Protein AF-A0A8W8N4L7-F1 (afdb_monomer)

Organism: Magallana gigas (NCBI:txid29159)

Radius of gyration: 21.5 Å; Cα contacts (8 Å, |Δi|>4): 108; chains: 1; bounding box: 52×36×48 Å

Structure (mmCIF, N/CA/C/O backbone):
data_AF-A0A8W8N4L7-F1
#
_entry.id   AF-A0A8W8N4L7-F1
#
loop_
_atom_site.group_PDB
_atom_site.id
_atom_site.type_symbol
_atom_site.label_atom_id
_atom_site.label_alt_id
_atom_site.label_comp_id
_atom_site.label_asym_id
_atom_site.label_entity_id
_atom_site.label_seq_id
_atom_site.pdbx_PDB_ins_code
_atom_site.Cartn_x
_atom_site.Cartn_y
_atom_site.Cartn_z
_atom_site.occupancy
_atom_site.B_iso_or_equiv
_atom_site.auth_seq_id
_atom_site.auth_comp_id
_atom_site.auth_asym_id
_atom_site.auth_atom_id
_atom_site.pdbx_PDB_model_num
ATOM 1 N N . LEU A 1 1 ? 26.136 14.076 -8.501 1.00 78.50 1 LEU A N 1
ATOM 2 C 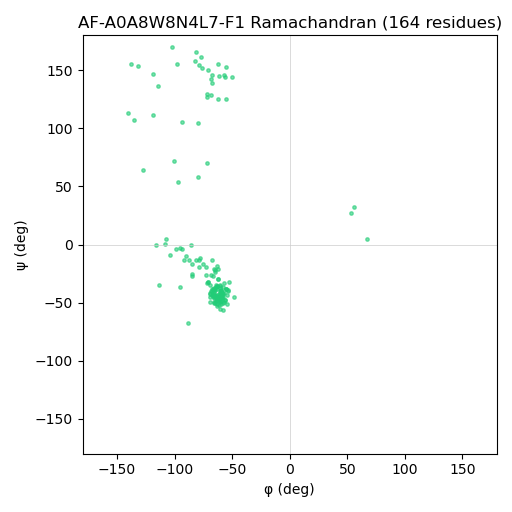CA . LEU A 1 1 ? 25.318 13.410 -9.548 1.00 78.50 1 LEU A CA 1
ATOM 3 C C . LEU A 1 1 ? 25.897 13.565 -10.959 1.00 78.50 1 LEU A C 1
ATOM 5 O O . LEU A 1 1 ? 26.073 12.543 -11.602 1.00 78.50 1 LEU A O 1
ATOM 9 N N . ALA A 1 2 ? 26.267 14.767 -11.424 1.00 90.06 2 ALA A N 1
ATOM 10 C CA . ALA A 1 2 ? 26.824 14.959 -12.778 1.00 90.06 2 ALA A CA 1
ATOM 11 C C . ALA A 1 2 ? 28.063 14.085 -13.095 1.00 90.06 2 ALA A C 1
ATOM 13 O O . ALA A 1 2 ? 28.182 13.541 -14.190 1.00 90.06 2 ALA A O 1
ATOM 14 N N . ASP A 1 3 ? 28.964 13.885 -12.127 1.00 91.44 3 ASP A N 1
ATOM 15 C CA . ASP A 1 3 ? 30.145 13.027 -12.320 1.00 91.44 3 ASP A CA 1
ATOM 16 C C . ASP A 1 3 ? 29.808 11.530 -12.400 1.00 91.44 3 ASP A C 1
ATOM 18 O O . ASP A 1 3 ? 30.482 10.787 -13.116 1.00 91.44 3 ASP A O 1
ATOM 22 N N . LEU A 1 4 ? 28.765 11.088 -11.686 1.00 93.31 4 LEU A N 1
ATOM 23 C CA . LEU A 1 4 ? 28.255 9.717 -11.768 1.00 93.31 4 LEU A CA 1
ATOM 24 C C . LEU A 1 4 ? 27.683 9.459 -13.163 1.00 93.31 4 LEU A C 1
ATOM 26 O O . LEU A 1 4 ? 28.062 8.487 -13.807 1.00 93.31 4 LEU A O 1
ATOM 30 N N . GLU A 1 5 ? 26.829 10.363 -13.646 1.00 94.44 5 GLU A N 1
ATOM 31 C CA . GLU A 1 5 ? 26.256 10.293 -14.993 1.00 94.44 5 GLU A CA 1
ATOM 32 C C . GLU A 1 5 ? 27.355 10.231 -16.060 1.00 94.44 5 GLU A C 1
ATOM 34 O O . GLU A 1 5 ? 27.352 9.338 -16.906 1.00 94.44 5 GLU A O 1
ATOM 39 N N . LYS A 1 6 ? 28.361 11.111 -15.968 1.00 95.12 6 LYS A N 1
ATOM 40 C CA . LYS A 1 6 ? 29.514 11.099 -16.875 1.00 95.12 6 LYS A CA 1
ATOM 41 C C . LYS A 1 6 ? 30.276 9.771 -16.834 1.00 95.12 6 LYS A C 1
ATOM 43 O O . LYS A 1 6 ? 30.703 9.293 -17.881 1.00 95.12 6 LYS A O 1
ATOM 48 N N . SER A 1 7 ? 30.453 9.186 -15.649 1.00 93.00 7 SER A N 1
ATOM 49 C CA . SER A 1 7 ? 31.150 7.904 -15.496 1.00 93.00 7 SER A CA 1
ATOM 50 C C . SER A 1 7 ? 30.365 6.741 -16.087 1.00 93.00 7 SER A C 1
ATOM 52 O O . SER A 1 7 ? 30.972 5.899 -16.736 1.00 93.00 7 SER A O 1
ATOM 54 N N . LEU A 1 8 ? 29.039 6.721 -15.920 1.00 94.69 8 LEU A N 1
ATOM 55 C CA . LEU A 1 8 ? 28.165 5.709 -16.517 1.00 94.69 8 LEU A CA 1
ATOM 56 C C . LEU A 1 8 ? 28.133 5.818 -18.050 1.00 94.69 8 LEU A C 1
ATOM 58 O O . LEU A 1 8 ? 28.247 4.812 -18.742 1.00 94.69 8 LEU A O 1
ATOM 62 N N . LEU A 1 9 ? 28.039 7.037 -18.594 1.00 94.38 9 LEU A N 1
ATOM 63 C CA . LEU A 1 9 ? 28.032 7.273 -20.045 1.00 94.38 9 LEU A CA 1
ATOM 64 C C . LEU A 1 9 ? 29.374 6.960 -20.721 1.00 94.38 9 LEU A C 1
ATOM 66 O O . LEU A 1 9 ? 29.406 6.665 -21.913 1.00 94.38 9 LEU A O 1
ATOM 70 N N . ALA A 1 10 ? 30.480 7.040 -19.979 1.00 94.31 10 ALA A N 1
ATOM 71 C CA . ALA A 1 10 ? 31.818 6.743 -20.481 1.00 94.31 10 ALA A CA 1
ATOM 72 C C . ALA A 1 10 ? 32.186 5.247 -20.412 1.00 94.31 10 ALA A C 1
ATOM 74 O O . ALA A 1 10 ? 33.301 4.887 -20.787 1.00 94.31 10 ALA A O 1
ATOM 75 N N . MET A 1 11 ? 31.296 4.379 -19.918 1.00 93.12 11 MET A N 1
ATOM 76 C CA . MET A 1 11 ? 31.571 2.947 -19.802 1.00 93.12 11 MET A CA 1
ATOM 77 C C . MET A 1 11 ? 31.663 2.285 -21.179 1.00 93.12 11 MET A C 1
ATOM 79 O O . MET A 1 11 ? 30.740 2.364 -21.984 1.00 93.12 11 MET A O 1
ATOM 83 N N . GLU A 1 12 ? 32.748 1.549 -21.421 1.00 88.38 12 GLU A N 1
ATOM 84 C CA . GLU A 1 12 ? 32.897 0.746 -22.644 1.00 88.38 12 GLU A CA 1
ATOM 85 C C . GLU A 1 12 ? 32.001 -0.507 -22.634 1.00 88.38 12 GLU A C 1
ATOM 87 O O . GLU A 1 12 ? 31.615 -1.007 -23.689 1.00 88.38 12 GLU A O 1
ATOM 92 N N . ASN A 1 13 ? 31.653 -1.015 -21.445 1.00 82.75 13 ASN A N 1
ATOM 93 C CA . ASN A 1 13 ? 30.837 -2.212 -21.262 1.00 82.75 13 ASN A CA 1
ATOM 94 C C . ASN A 1 13 ? 29.858 -2.026 -20.095 1.00 82.75 13 ASN A C 1
ATOM 96 O O . ASN A 1 13 ? 30.263 -1.929 -18.942 1.00 82.75 13 ASN A O 1
ATOM 100 N N . ALA A 1 14 ? 28.562 -1.989 -20.397 1.00 87.12 14 ALA A N 1
ATOM 101 C CA . ALA A 1 14 ? 27.500 -1.724 -19.429 1.00 87.12 14 ALA A CA 1
ATOM 102 C C . ALA A 1 14 ? 26.866 -3.025 -18.902 1.00 87.12 14 ALA A C 1
ATOM 104 O O . ALA A 1 14 ? 25.653 -3.221 -18.992 1.00 87.12 14 ALA A O 1
ATOM 105 N N . ARG A 1 15 ? 27.678 -3.957 -18.382 1.00 92.56 15 ARG A N 1
ATOM 106 C CA . ARG A 1 15 ? 27.134 -5.132 -17.673 1.00 92.56 15 ARG A CA 1
ATOM 107 C C . ARG A 1 15 ? 26.732 -4.736 -16.259 1.00 92.56 15 ARG A C 1
ATOM 109 O O . ARG A 1 15 ? 27.306 -3.824 -15.677 1.00 92.56 15 ARG A O 1
ATOM 116 N N . ALA A 1 16 ? 25.786 -5.475 -15.680 1.00 91.81 16 ALA A N 1
ATOM 117 C CA . ALA A 1 16 ? 25.270 -5.196 -14.340 1.00 91.81 16 ALA A CA 1
ATOM 118 C C . ALA A 1 16 ? 26.375 -5.098 -13.272 1.00 91.81 16 ALA A C 1
ATOM 120 O O . ALA A 1 16 ? 26.328 -4.204 -12.434 1.00 91.81 16 ALA A O 1
ATOM 121 N N . HIS A 1 17 ? 27.387 -5.972 -13.332 1.00 92.31 17 HIS A N 1
ATOM 122 C CA . HIS A 1 17 ? 28.529 -5.914 -12.415 1.00 92.31 17 HIS A CA 1
ATOM 123 C C . HIS A 1 17 ? 29.328 -4.615 -12.580 1.00 92.31 17 HIS A C 1
ATOM 125 O O . HIS A 1 17 ? 29.505 -3.894 -11.604 1.00 92.31 17 HIS A O 1
ATOM 131 N N . ASP A 1 18 ? 29.723 -4.272 -13.808 1.00 93.31 18 ASP A N 1
ATOM 132 C CA . ASP A 1 18 ? 30.500 -3.060 -14.102 1.00 93.31 18 ASP A CA 1
ATOM 133 C C . ASP A 1 18 ? 29.744 -1.785 -13.677 1.00 93.31 18 ASP A C 1
ATOM 135 O O . ASP A 1 18 ? 30.328 -0.855 -13.121 1.00 93.31 18 ASP A O 1
ATOM 139 N N . ILE A 1 19 ? 28.423 -1.754 -13.894 1.00 94.62 19 ILE A N 1
ATOM 140 C CA . ILE A 1 19 ? 27.553 -0.656 -13.447 1.00 94.62 19 ILE A CA 1
ATOM 141 C C . ILE A 1 19 ? 27.542 -0.592 -11.916 1.00 94.62 19 ILE A C 1
ATOM 143 O O . ILE A 1 19 ? 27.666 0.490 -11.344 1.00 94.62 19 ILE A O 1
ATOM 147 N N . GLY A 1 20 ? 27.429 -1.745 -11.252 1.00 94.44 20 GLY A N 1
ATOM 148 C CA . GLY A 1 20 ? 27.451 -1.856 -9.795 1.00 94.44 20 GLY A CA 1
ATOM 149 C C . GLY A 1 20 ? 28.726 -1.287 -9.172 1.00 94.44 20 GLY A C 1
ATOM 150 O O . GLY A 1 20 ? 28.638 -0.532 -8.208 1.00 94.44 20 GLY A O 1
ATOM 151 N N . GLU A 1 21 ? 29.894 -1.559 -9.758 1.00 93.50 21 GLU A N 1
ATOM 152 C CA . GLU A 1 21 ? 31.179 -1.004 -9.300 1.00 93.50 21 GLU A CA 1
ATOM 153 C C . GLU A 1 21 ? 31.203 0.530 -9.379 1.00 93.50 21 GLU A C 1
ATOM 155 O O . GLU A 1 21 ? 31.640 1.213 -8.447 1.00 93.50 21 GLU A O 1
ATOM 160 N N . VAL A 1 22 ? 30.686 1.097 -10.477 1.00 94.00 22 VAL A N 1
ATOM 161 C CA . VAL A 1 22 ? 30.574 2.554 -10.628 1.00 94.00 22 VAL A CA 1
ATOM 162 C C . VAL A 1 22 ? 29.636 3.124 -9.565 1.00 94.00 22 VAL A C 1
ATOM 164 O O . VAL A 1 22 ? 30.004 4.081 -8.885 1.00 94.00 22 VAL A O 1
ATOM 167 N N . LEU A 1 23 ? 28.456 2.532 -9.369 1.00 94.19 23 LEU A N 1
ATOM 168 C CA . LEU A 1 23 ? 27.502 2.987 -8.354 1.00 94.19 23 LEU A CA 1
ATOM 169 C C . LEU A 1 23 ? 28.098 2.922 -6.941 1.00 94.19 23 LEU A C 1
ATOM 171 O O . LEU A 1 23 ? 28.016 3.907 -6.206 1.00 94.19 23 LEU A O 1
ATOM 175 N N . TYR A 1 24 ? 28.766 1.820 -6.590 1.00 92.12 24 TYR A N 1
ATOM 176 C CA . TYR A 1 24 ? 29.394 1.631 -5.282 1.00 92.12 24 TYR A CA 1
ATOM 177 C C . TYR A 1 24 ? 30.473 2.681 -5.002 1.00 92.12 24 TYR A C 1
ATOM 179 O O . TYR A 1 24 ? 30.516 3.260 -3.913 1.00 92.12 24 TYR A O 1
ATOM 187 N N . LYS A 1 25 ? 31.303 3.004 -6.004 1.00 92.69 25 LYS A N 1
ATOM 188 C CA . LYS A 1 25 ? 32.293 4.083 -5.893 1.00 92.69 25 LYS A CA 1
ATOM 189 C C . LYS A 1 25 ? 31.625 5.394 -5.476 1.00 92.69 25 LYS A C 1
ATOM 191 O O . LYS A 1 25 ? 32.062 6.015 -4.510 1.00 92.69 25 LYS A O 1
ATOM 196 N N . TYR A 1 26 ? 30.565 5.808 -6.168 1.00 92.06 26 TYR A N 1
ATOM 197 C CA . TYR A 1 26 ? 29.889 7.074 -5.865 1.00 92.06 26 TYR A CA 1
ATOM 198 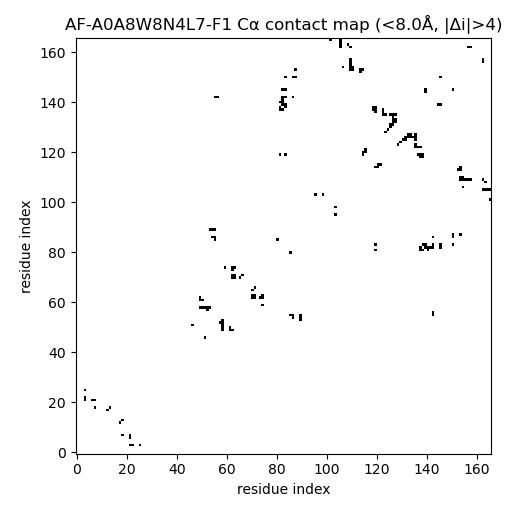C C . TYR A 1 26 ? 29.101 7.033 -4.552 1.00 92.06 26 TYR A C 1
ATOM 200 O O . TYR A 1 26 ? 29.066 8.043 -3.853 1.00 92.06 26 TYR A O 1
ATOM 208 N N . GLN A 1 27 ? 28.539 5.882 -4.176 1.00 89.88 27 GLN A N 1
ATOM 209 C CA . GLN A 1 27 ? 27.923 5.689 -2.864 1.00 89.88 27 GLN A CA 1
ATOM 210 C C . GLN A 1 27 ? 28.943 5.876 -1.734 1.00 89.88 27 GLN A C 1
ATOM 212 O O . GLN A 1 27 ? 28.661 6.609 -0.793 1.00 89.88 27 GLN A O 1
ATOM 217 N N . SER A 1 28 ? 30.141 5.289 -1.844 1.00 88.00 28 SER A N 1
ATOM 218 C CA . SER A 1 28 ? 31.186 5.406 -0.810 1.00 88.00 28 SER A CA 1
ATOM 219 C C . SER A 1 28 ? 31.730 6.829 -0.631 1.00 88.00 28 SER A C 1
ATOM 221 O O . SER A 1 28 ? 32.294 7.158 0.408 1.00 88.00 28 SER A O 1
ATOM 223 N N . MET A 1 29 ? 31.560 7.680 -1.646 1.00 89.38 29 MET A N 1
ATOM 224 C CA . MET A 1 29 ? 31.931 9.095 -1.611 1.00 89.38 29 MET A CA 1
ATOM 225 C C . MET A 1 29 ? 30.795 9.998 -1.111 1.00 89.38 29 MET A C 1
ATOM 227 O O . MET A 1 29 ? 31.018 11.193 -0.917 1.00 89.38 29 MET A O 1
ATOM 231 N N . SER A 1 30 ? 29.579 9.464 -0.957 1.00 86.12 30 SER A N 1
ATOM 232 C CA . SER A 1 30 ? 28.421 10.235 -0.518 1.00 86.12 30 SER A CA 1
ATOM 233 C C . SER A 1 30 ? 28.539 10.585 0.962 1.00 86.12 30 SER A C 1
ATOM 235 O O . SER A 1 30 ? 28.711 9.709 1.804 1.00 86.12 30 SER A O 1
ATOM 237 N N . THR A 1 31 ? 28.405 11.870 1.280 1.00 83.31 31 THR A N 1
ATOM 238 C CA . THR A 1 31 ? 28.328 12.387 2.658 1.00 83.31 31 THR A CA 1
ATOM 239 C C . THR A 1 31 ? 26.924 12.871 3.021 1.00 83.31 31 THR A C 1
ATOM 241 O O . THR A 1 31 ? 26.713 13.372 4.121 1.00 83.31 31 THR A O 1
ATOM 244 N N . ASP A 1 32 ? 25.978 12.768 2.082 1.00 79.38 32 ASP A N 1
ATOM 245 C CA . ASP A 1 32 ? 24.614 13.297 2.219 1.00 79.38 32 ASP A CA 1
ATOM 246 C C . ASP A 1 32 ? 23.717 12.390 3.067 1.00 79.38 32 ASP A C 1
ATOM 248 O O . ASP A 1 32 ? 22.681 12.828 3.564 1.00 79.38 32 ASP A O 1
ATOM 252 N N . ILE A 1 33 ? 24.111 11.126 3.229 1.00 75.81 33 ILE A N 1
ATOM 253 C CA . ILE A 1 33 ? 23.435 10.180 4.108 1.00 75.81 33 ILE A CA 1
ATOM 254 C C . ILE A 1 33 ? 24.163 10.255 5.450 1.00 75.81 33 ILE A C 1
ATOM 256 O O . ILE A 1 33 ? 25.303 9.791 5.534 1.00 75.81 33 ILE A O 1
ATOM 260 N N . PRO A 1 34 ? 23.569 10.885 6.480 1.00 75.12 34 PRO A N 1
ATOM 261 C CA . PRO A 1 34 ? 24.167 10.868 7.801 1.00 75.12 34 PRO A CA 1
ATOM 262 C C . PRO A 1 34 ? 24.259 9.417 8.282 1.00 75.12 34 PRO A C 1
ATOM 264 O O . PRO A 1 34 ? 23.392 8.600 7.974 1.00 75.12 34 PRO A O 1
ATOM 267 N N . ASP A 1 35 ? 25.321 9.112 9.026 1.00 75.56 35 ASP A N 1
ATOM 268 C CA . ASP A 1 35 ? 25.542 7.807 9.654 1.00 75.56 35 ASP A CA 1
ATOM 269 C C . ASP A 1 35 ? 24.566 7.648 10.832 1.00 75.56 35 ASP A C 1
ATOM 271 O O . ASP A 1 35 ? 24.907 7.817 12.003 1.00 75.56 35 ASP A O 1
ATOM 275 N N . THR A 1 36 ? 23.288 7.500 10.493 1.00 81.94 36 THR A N 1
ATOM 276 C CA . THR A 1 36 ? 22.175 7.304 11.417 1.00 81.94 36 THR A CA 1
ATOM 277 C C . THR A 1 36 ? 21.597 5.929 11.183 1.00 81.94 36 THR A C 1
ATOM 279 O O . THR A 1 36 ? 21.368 5.544 10.034 1.00 81.94 36 THR A O 1
ATOM 282 N N . ASP A 1 37 ? 21.306 5.235 12.277 1.00 87.12 37 ASP A N 1
ATOM 283 C CA . ASP A 1 37 ? 20.668 3.928 12.238 1.00 87.12 37 ASP A CA 1
ATOM 284 C C . ASP A 1 37 ? 19.350 3.966 11.455 1.00 87.12 37 ASP A C 1
ATOM 286 O O . ASP A 1 37 ? 18.659 4.991 11.368 1.00 87.12 37 ASP A O 1
ATOM 290 N N . PHE A 1 38 ? 18.986 2.817 10.889 1.00 90.88 38 PHE A N 1
ATOM 291 C CA . PHE A 1 38 ? 17.705 2.651 10.225 1.00 90.88 38 PHE A CA 1
ATOM 292 C C . PHE A 1 38 ? 16.565 3.016 11.185 1.00 90.88 38 PHE A C 1
ATOM 294 O O . PHE A 1 38 ? 16.450 2.480 12.283 1.00 90.88 38 PHE A O 1
ATOM 301 N N . VAL A 1 39 ? 15.696 3.942 10.775 1.00 92.00 39 VAL A N 1
ATOM 302 C CA . VAL A 1 39 ? 14.695 4.551 11.672 1.00 92.00 39 VAL A CA 1
ATOM 303 C C . VAL A 1 39 ? 13.683 3.560 12.254 1.00 92.00 39 VAL A C 1
ATOM 305 O O . VAL A 1 39 ? 13.058 3.861 13.270 1.00 92.00 39 VAL A O 1
ATOM 308 N N . LEU A 1 40 ? 13.503 2.399 11.616 1.00 93.75 40 LEU A N 1
ATOM 309 C CA . LEU A 1 40 ? 12.624 1.335 12.103 1.00 93.75 40 LEU A CA 1
ATOM 310 C C . LEU A 1 40 ? 13.374 0.223 12.839 1.00 93.75 40 LEU A C 1
ATOM 312 O O . LEU A 1 40 ? 12.703 -0.646 13.383 1.00 93.75 40 LEU A O 1
ATOM 316 N N . GLU A 1 41 ? 14.709 0.263 12.917 1.00 94.25 41 GLU A N 1
ATOM 317 C CA . GLU A 1 41 ? 15.519 -0.737 13.628 1.00 94.25 41 GLU A CA 1
ATOM 318 C C . GLU A 1 41 ? 14.984 -1.027 15.045 1.00 94.25 41 GLU A C 1
ATOM 320 O O . GLU A 1 41 ? 14.789 -2.197 15.370 1.00 94.25 41 GLU A O 1
ATOM 325 N N . PRO A 1 42 ? 14.610 -0.020 15.871 1.00 93.88 42 PRO A N 1
ATOM 326 C CA . PRO A 1 42 ? 14.086 -0.278 17.217 1.00 93.88 42 PRO A CA 1
ATOM 327 C C . PRO A 1 42 ? 12.717 -0.974 17.250 1.00 93.88 42 PRO A C 1
ATOM 329 O O . PRO A 1 42 ? 12.283 -1.405 18.314 1.00 93.88 42 PRO A O 1
ATOM 332 N N . HIS A 1 43 ? 12.019 -1.028 16.115 1.00 95.00 43 HIS A N 1
ATOM 333 C CA . HIS A 1 43 ? 10.643 -1.499 15.994 1.00 95.00 43 HIS A CA 1
ATOM 334 C C . HIS A 1 43 ? 10.513 -2.763 15.138 1.00 95.00 43 HIS A C 1
ATOM 336 O O . HIS A 1 43 ? 9.398 -3.249 14.999 1.00 95.00 43 HIS A O 1
ATOM 342 N N . ILE A 1 44 ? 11.596 -3.315 14.574 1.00 95.69 44 ILE A N 1
ATOM 343 C CA . ILE A 1 44 ? 11.518 -4.498 13.696 1.00 95.69 44 ILE A CA 1
ATOM 344 C C . ILE A 1 44 ? 10.841 -5.682 14.395 1.00 95.69 44 ILE A C 1
ATOM 346 O O . ILE A 1 44 ? 9.888 -6.234 13.855 1.00 95.69 44 ILE A O 1
ATOM 350 N N . GLU A 1 45 ? 11.231 -6.004 15.631 1.00 95.44 45 GLU A N 1
ATOM 351 C CA . GLU A 1 45 ? 10.594 -7.095 16.386 1.00 95.44 45 GLU A CA 1
ATOM 352 C C . GLU A 1 45 ? 9.103 -6.830 16.671 1.00 95.44 45 GLU A C 1
ATOM 354 O O . GLU A 1 45 ? 8.288 -7.757 16.677 1.00 95.44 45 GLU A O 1
ATOM 359 N N . GLU A 1 46 ? 8.726 -5.568 16.912 1.00 95.25 46 GLU A N 1
ATOM 360 C CA . GLU A 1 46 ? 7.324 -5.173 17.083 1.00 95.25 46 GLU A CA 1
ATOM 361 C C . GLU A 1 46 ? 6.558 -5.279 15.757 1.00 95.25 46 GLU A C 1
ATOM 363 O O . GLU A 1 46 ? 5.432 -5.765 15.752 1.00 95.25 46 GLU A O 1
ATOM 368 N N . ILE A 1 47 ? 7.151 -4.868 14.632 1.00 97.56 47 ILE A N 1
ATOM 369 C CA . ILE A 1 47 ? 6.554 -4.974 13.295 1.00 97.56 47 ILE A CA 1
ATOM 370 C C . ILE A 1 47 ? 6.281 -6.441 12.975 1.00 97.56 47 ILE A C 1
ATOM 372 O O . ILE A 1 47 ? 5.129 -6.798 12.726 1.00 97.56 47 ILE A O 1
ATOM 376 N N . ASP A 1 48 ? 7.308 -7.286 13.063 1.00 96.88 48 ASP A N 1
ATOM 377 C CA . ASP A 1 48 ? 7.212 -8.709 12.746 1.00 96.88 48 ASP A CA 1
ATOM 378 C C . ASP A 1 48 ? 6.146 -9.385 13.606 1.00 96.88 48 ASP A C 1
ATOM 380 O O . ASP A 1 48 ? 5.294 -10.108 13.102 1.00 96.88 48 ASP A O 1
ATOM 384 N N . ARG A 1 49 ? 6.124 -9.111 14.915 1.00 97.06 49 ARG A N 1
ATOM 385 C CA . ARG A 1 49 ? 5.135 -9.718 15.812 1.00 97.06 49 ARG A CA 1
ATOM 386 C C . ARG A 1 49 ? 3.718 -9.203 15.565 1.00 97.06 49 ARG A C 1
ATOM 388 O O . ARG A 1 49 ? 2.772 -9.988 15.597 1.00 97.06 49 ARG A O 1
ATOM 395 N N . LEU A 1 50 ? 3.542 -7.891 15.413 1.00 97.88 50 LEU A N 1
ATOM 396 C CA . LEU A 1 50 ? 2.218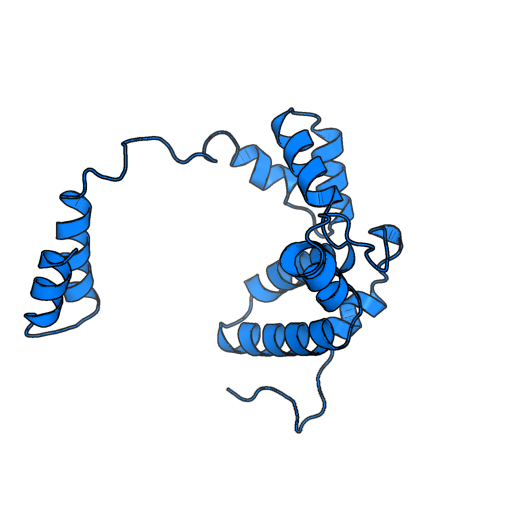 -7.262 15.455 1.00 97.88 50 LEU A CA 1
ATOM 397 C C . LEU A 1 50 ? 1.507 -7.293 14.098 1.00 97.88 50 LEU A C 1
ATOM 399 O O . LEU A 1 50 ? 0.276 -7.331 14.078 1.00 97.88 50 LEU A O 1
ATOM 403 N N . PHE A 1 51 ? 2.255 -7.326 12.991 1.00 97.94 51 PHE A N 1
ATOM 404 C CA . PHE A 1 51 ? 1.713 -7.404 11.630 1.00 97.94 51 PHE A CA 1
ATOM 405 C C . PHE A 1 51 ? 1.635 -8.833 11.071 1.00 97.94 51 PHE A C 1
ATOM 407 O O . PHE A 1 51 ? 1.084 -9.023 9.992 1.00 97.94 51 PHE A O 1
ATOM 414 N N . ASN A 1 52 ? 2.100 -9.844 11.812 1.00 95.56 52 ASN A N 1
ATOM 415 C CA . ASN A 1 52 ? 1.972 -11.260 11.451 1.00 95.56 52 ASN A CA 1
ATOM 416 C C . ASN A 1 52 ? 0.570 -11.820 11.776 1.00 95.56 52 ASN A C 1
ATOM 418 O O . ASN A 1 52 ? 0.422 -12.736 12.587 1.00 95.56 52 ASN A O 1
ATOM 422 N N . GLY A 1 53 ? -0.467 -11.214 11.194 1.00 94.12 53 GLY A N 1
ATOM 423 C CA . GLY A 1 53 ? -1.850 -11.696 11.239 1.00 94.12 53 GLY A CA 1
ATOM 424 C C . GLY A 1 53 ? -2.375 -11.995 9.835 1.00 94.12 53 GLY A C 1
ATOM 425 O O . GLY A 1 53 ? -2.039 -11.286 8.888 1.00 94.12 53 GLY A O 1
ATOM 426 N N . ASP A 1 54 ? -3.239 -13.003 9.714 1.00 95.69 54 ASP A N 1
ATOM 427 C CA . ASP A 1 54 ? -3.832 -13.419 8.434 1.00 95.69 54 ASP A CA 1
ATOM 428 C C . ASP A 1 54 ? -4.983 -12.487 8.014 1.00 95.69 54 ASP A C 1
ATOM 430 O O . ASP A 1 54 ? -5.452 -12.500 6.872 1.00 95.69 54 ASP A O 1
ATOM 434 N N . THR A 1 55 ? -5.458 -11.650 8.943 1.00 98.19 55 THR A N 1
ATOM 435 C CA . THR A 1 55 ? -6.506 -10.652 8.705 1.00 98.19 55 THR A CA 1
ATOM 436 C C . THR A 1 55 ? -6.130 -9.275 9.247 1.00 98.19 55 THR A C 1
ATOM 438 O O . THR A 1 55 ? -5.393 -9.129 10.223 1.00 98.19 55 THR A O 1
ATOM 441 N N . VAL A 1 56 ? -6.698 -8.224 8.647 1.00 98.44 56 VAL A N 1
ATOM 442 C CA . VAL A 1 56 ? -6.491 -6.846 9.122 1.00 98.44 56 VAL A CA 1
ATOM 443 C C . VAL A 1 56 ? -7.055 -6.677 10.533 1.00 98.44 56 VAL A C 1
ATOM 445 O O . VAL A 1 56 ? -6.483 -5.964 11.352 1.00 98.44 56 VAL A O 1
ATOM 448 N N . GLU A 1 57 ? -8.165 -7.347 10.842 1.00 98.38 57 GLU A N 1
ATOM 449 C CA . GLU A 1 57 ? -8.753 -7.376 12.176 1.00 98.38 57 GLU A CA 1
ATOM 450 C C . GLU A 1 57 ? -7.794 -7.940 13.231 1.00 98.38 57 GLU A C 1
ATOM 452 O O . GLU A 1 57 ? -7.699 -7.364 14.317 1.00 98.38 57 GLU A O 1
ATOM 457 N N . GLU A 1 58 ? -7.058 -9.010 12.919 1.00 98.12 58 GLU A N 1
ATOM 458 C CA . GLU A 1 58 ? -6.027 -9.569 13.802 1.00 98.12 58 GLU A CA 1
ATOM 459 C C . GLU A 1 58 ? -4.859 -8.603 13.994 1.00 98.12 58 GLU A C 1
ATOM 461 O O . GLU A 1 58 ? -4.470 -8.351 15.130 1.00 98.12 58 GLU A O 1
ATOM 466 N N . ILE A 1 59 ? -4.356 -7.983 12.922 1.00 98.50 59 ILE A N 1
ATOM 467 C CA . ILE A 1 59 ? -3.283 -6.977 13.014 1.00 98.50 59 ILE A CA 1
ATOM 468 C C . ILE A 1 59 ? -3.723 -5.802 13.902 1.00 98.50 59 ILE A C 1
ATOM 470 O O . ILE A 1 59 ? -3.015 -5.382 14.821 1.00 98.50 59 ILE A O 1
ATOM 474 N N . VAL A 1 60 ? -4.939 -5.293 13.689 1.00 98.25 60 VAL A N 1
ATOM 475 C CA . VAL A 1 60 ? -5.524 -4.227 14.513 1.00 98.25 60 VAL A CA 1
ATOM 476 C C . VAL A 1 60 ? -5.707 -4.683 15.962 1.00 98.25 60 VAL A C 1
ATOM 478 O O . VAL A 1 60 ? -5.510 -3.887 16.882 1.00 98.25 60 VAL A O 1
ATOM 481 N N . HIS A 1 61 ? -6.090 -5.938 16.194 1.00 97.94 61 HIS A N 1
ATOM 482 C CA . HIS A 1 61 ? -6.194 -6.503 17.535 1.00 97.94 61 HIS A CA 1
ATOM 483 C C . HIS A 1 61 ? -4.824 -6.572 18.225 1.00 97.94 61 HIS A C 1
ATOM 485 O O . HIS A 1 61 ? -4.696 -6.075 19.344 1.00 97.94 61 HIS A O 1
ATOM 491 N N . ASN A 1 62 ? -3.800 -7.094 17.550 1.00 97.88 62 ASN A N 1
ATOM 492 C CA . ASN A 1 62 ? -2.435 -7.207 18.066 1.00 97.88 62 ASN A CA 1
ATOM 493 C C . ASN A 1 62 ? -1.884 -5.838 18.477 1.00 97.88 62 ASN A C 1
ATOM 495 O O . ASN A 1 62 ? -1.438 -5.661 19.611 1.00 97.88 62 ASN A O 1
ATOM 499 N N . LEU A 1 63 ? -2.008 -4.834 17.603 1.00 97.88 63 LEU A N 1
ATOM 500 C CA . LEU A 1 63 ? -1.585 -3.461 17.896 1.00 97.88 63 LEU A CA 1
ATOM 501 C C . LEU A 1 63 ? -2.335 -2.856 19.097 1.00 97.88 63 LEU A C 1
ATOM 503 O O . LEU A 1 63 ? -1.747 -2.125 19.897 1.00 97.88 63 LEU A O 1
ATOM 507 N N . LYS A 1 64 ? -3.636 -3.148 19.246 1.00 97.06 64 LYS A N 1
ATOM 508 C CA . LYS A 1 64 ? -4.435 -2.680 20.396 1.00 97.06 64 LYS A CA 1
ATOM 509 C C . LYS A 1 64 ? -3.985 -3.333 21.698 1.00 97.06 64 LYS A C 1
ATOM 511 O O . LYS A 1 64 ? -3.960 -2.653 22.722 1.00 97.06 64 LYS A O 1
ATOM 516 N N . MET A 1 65 ? -3.659 -4.623 21.656 1.00 97.25 65 MET A N 1
ATOM 517 C CA . MET A 1 65 ? -3.204 -5.384 22.819 1.00 97.25 65 MET A CA 1
ATOM 518 C C . MET A 1 65 ? -1.792 -4.995 23.255 1.00 97.25 65 MET A C 1
ATOM 520 O O . MET A 1 65 ? -1.531 -4.977 24.455 1.00 97.25 65 MET A O 1
ATOM 524 N N . GLU A 1 66 ? -0.917 -4.633 22.314 1.00 96.38 66 GLU A N 1
ATOM 525 C CA . GLU A 1 66 ? 0.424 -4.126 22.618 1.00 96.38 66 GLU A CA 1
ATOM 526 C C . GLU A 1 66 ? 0.367 -2.838 23.451 1.00 96.38 66 GLU A C 1
ATOM 528 O O . GLU A 1 66 ? 1.037 -2.702 24.472 1.00 96.38 66 GLU A O 1
ATOM 533 N N . GLY A 1 67 ? -0.435 -1.861 23.015 1.00 91.31 67 GLY A N 1
ATOM 534 C CA . GLY A 1 67 ? -0.647 -0.611 23.749 1.00 91.31 67 GLY A CA 1
ATOM 535 C C . GLY A 1 67 ? 0.576 0.316 23.861 1.00 91.31 67 GLY A C 1
ATOM 536 O O . GLY A 1 67 ? 0.470 1.363 24.518 1.00 91.31 67 GLY A O 1
ATOM 537 N N . SER A 1 68 ? 1.704 -0.015 23.216 1.00 94.56 68 SER A N 1
ATOM 538 C CA . SER A 1 68 ? 2.889 0.846 23.138 1.00 94.56 68 SER A CA 1
ATOM 539 C C . SER A 1 68 ? 2.573 2.156 22.404 1.00 94.56 68 SER A C 1
ATOM 541 O O . SER A 1 68 ? 1.641 2.243 21.599 1.00 94.56 68 SER A O 1
ATOM 543 N N . GLU A 1 69 ? 3.333 3.218 22.682 1.00 95.38 69 GLU A N 1
ATOM 544 C CA . GLU A 1 69 ? 3.136 4.508 22.000 1.00 95.38 69 GLU A CA 1
ATOM 545 C C . GLU A 1 69 ? 3.380 4.404 20.491 1.00 95.38 69 GLU A C 1
ATOM 547 O O . GLU A 1 69 ? 2.749 5.113 19.707 1.00 95.38 69 GLU A O 1
ATOM 552 N N . TRP A 1 70 ? 4.258 3.492 20.070 1.00 95.44 70 TRP A N 1
ATOM 553 C CA . TRP A 1 70 ? 4.465 3.196 18.660 1.00 95.44 70 TRP A CA 1
ATOM 554 C C . TRP A 1 70 ? 3.246 2.492 18.049 1.00 95.44 70 TRP A C 1
ATOM 556 O O . TRP A 1 70 ? 2.716 2.975 17.046 1.00 95.44 70 TRP A O 1
ATOM 566 N N . ALA A 1 71 ? 2.729 1.438 18.690 1.00 96.81 71 ALA A N 1
ATOM 567 C CA . ALA A 1 71 ? 1.558 0.701 18.209 1.00 96.81 71 ALA A CA 1
ATOM 568 C C . ALA A 1 71 ? 0.304 1.590 18.120 1.00 96.81 71 ALA A C 1
ATOM 570 O O . ALA A 1 71 ? -0.435 1.542 17.135 1.00 96.81 71 ALA A O 1
ATOM 571 N N . LYS A 1 72 ? 0.096 2.485 19.097 1.00 97.75 72 LYS A N 1
ATOM 572 C CA . LYS A 1 72 ? -0.990 3.483 19.073 1.00 97.75 72 LYS A CA 1
ATOM 573 C C . LYS A 1 72 ? -0.903 4.426 17.871 1.00 97.75 72 LYS A C 1
ATOM 575 O O . LYS A 1 72 ? -1.934 4.740 17.280 1.00 97.75 72 LYS A O 1
ATOM 580 N N . LYS A 1 73 ? 0.301 4.863 17.483 1.00 97.56 73 LYS A N 1
ATOM 581 C CA . LYS A 1 73 ? 0.502 5.700 16.284 1.00 97.56 73 LYS A CA 1
ATOM 582 C C . LYS A 1 73 ? 0.181 4.942 14.995 1.00 97.56 73 LYS A C 1
ATOM 584 O O . LYS A 1 73 ? -0.415 5.521 14.085 1.00 97.56 73 LYS A O 1
ATOM 589 N N . GLN A 1 74 ? 0.525 3.654 14.929 1.00 97.75 74 GLN A N 1
ATOM 590 C CA . GLN A 1 74 ? 0.161 2.819 13.782 1.00 97.75 74 GLN A CA 1
ATOM 591 C C . GLN A 1 74 ? -1.360 2.644 13.700 1.00 97.75 74 GLN A C 1
ATOM 593 O O . GLN A 1 74 ? -1.938 2.824 12.633 1.00 97.75 74 GLN A O 1
ATOM 598 N N . LEU A 1 75 ? -2.035 2.405 14.830 1.00 97.81 75 LEU A N 1
ATOM 599 C CA . LEU A 1 75 ? -3.500 2.334 14.889 1.00 97.81 75 LEU A CA 1
ATOM 600 C C . LEU A 1 75 ? -4.186 3.629 14.448 1.00 97.81 75 LEU A C 1
ATOM 602 O O . LEU A 1 75 ? -5.154 3.566 13.694 1.00 97.81 75 LEU A O 1
ATOM 606 N N . ASP A 1 76 ? -3.700 4.790 14.896 1.00 97.94 76 ASP A N 1
ATOM 607 C CA . ASP A 1 76 ? -4.233 6.087 14.457 1.00 97.94 76 ASP A CA 1
ATOM 608 C C . ASP A 1 76 ? -4.117 6.241 12.935 1.00 97.94 76 ASP A C 1
ATOM 610 O O . ASP A 1 76 ? -5.073 6.651 12.274 1.00 97.94 76 ASP A O 1
ATOM 614 N N . THR A 1 77 ? -2.985 5.824 12.365 1.00 97.56 77 THR A N 1
ATOM 615 C CA . THR A 1 77 ? -2.769 5.828 10.914 1.00 97.56 77 THR A CA 1
ATOM 616 C C . THR A 1 77 ? -3.742 4.886 10.203 1.00 97.56 77 THR A C 1
ATOM 618 O O . THR A 1 77 ? -4.472 5.326 9.314 1.00 97.56 77 THR A O 1
ATOM 621 N N . LEU A 1 78 ? -3.823 3.620 10.625 1.00 97.88 78 LEU A N 1
ATOM 622 C CA . LEU A 1 78 ? -4.711 2.615 10.028 1.00 97.88 78 LEU A CA 1
ATOM 623 C C . LEU A 1 78 ? -6.192 3.012 10.124 1.00 97.88 78 LEU A C 1
ATOM 625 O O . LEU A 1 78 ? -6.952 2.781 9.189 1.00 97.88 78 LEU A O 1
ATOM 629 N N . SER A 1 79 ? -6.605 3.676 11.209 1.00 96.50 79 SER A N 1
ATOM 630 C CA . SER A 1 79 ? -7.998 4.107 11.412 1.00 96.50 79 SER A CA 1
ATOM 631 C C . SER A 1 79 ? -8.503 5.127 10.384 1.00 96.50 79 SER A C 1
ATOM 633 O O . SER A 1 79 ? -9.712 5.294 10.226 1.00 96.50 79 SER A O 1
ATOM 635 N N . LYS A 1 80 ? -7.587 5.800 9.678 1.00 96.75 80 LYS A N 1
ATOM 636 C CA . LYS A 1 80 ? -7.891 6.799 8.644 1.00 96.75 80 LYS A CA 1
ATOM 637 C C . LYS A 1 80 ? -7.972 6.187 7.243 1.00 96.75 80 LYS A C 1
ATOM 639 O O . LYS A 1 80 ? -8.438 6.851 6.318 1.00 96.75 80 LYS A O 1
ATOM 644 N N . MET A 1 81 ? -7.505 4.951 7.067 1.00 98.06 81 MET A N 1
ATOM 645 C CA . MET A 1 81 ? -7.427 4.282 5.767 1.00 98.06 81 MET A CA 1
ATOM 646 C C . MET A 1 81 ? -8.767 3.650 5.372 1.00 98.06 81 MET A C 1
ATOM 648 O O . MET A 1 81 ? -9.596 3.352 6.234 1.00 98.06 81 MET A O 1
ATOM 652 N N . SER A 1 82 ? -8.977 3.409 4.070 1.00 98.56 82 SER A N 1
ATOM 653 C CA . SER A 1 82 ? -10.138 2.639 3.604 1.00 98.56 82 SER A CA 1
ATOM 654 C C . SER A 1 82 ? -10.076 1.213 4.172 1.00 98.56 82 SER A C 1
ATOM 656 O O . SER A 1 82 ? -9.083 0.510 3.949 1.00 98.56 82 SER A O 1
ATOM 658 N N . PRO A 1 83 ? -11.135 0.741 4.860 1.00 98.69 83 PRO A N 1
ATOM 659 C CA . PRO A 1 83 ? -11.227 -0.645 5.308 1.00 98.69 83 PRO A CA 1
ATOM 660 C C . PRO A 1 83 ? -11.126 -1.646 4.158 1.00 98.69 83 PRO A C 1
ATOM 662 O O . PRO A 1 83 ? -10.516 -2.703 4.312 1.00 98.69 83 PRO A O 1
ATOM 665 N N . THR A 1 84 ? -11.696 -1.304 2.999 1.00 98.69 84 THR A N 1
ATOM 666 C CA . THR A 1 84 ? -11.617 -2.129 1.792 1.00 98.69 84 THR A CA 1
ATOM 667 C C . THR A 1 84 ? -10.175 -2.217 1.303 1.00 98.69 84 THR A C 1
ATOM 669 O O . THR A 1 84 ? -9.670 -3.325 1.125 1.00 98.69 84 THR A O 1
ATOM 672 N N . SER A 1 85 ? -9.493 -1.073 1.161 1.00 98.56 85 SER A N 1
ATOM 673 C CA . SER A 1 85 ? -8.095 -1.022 0.719 1.00 98.56 85 SER A CA 1
ATOM 674 C C . SER A 1 85 ? -7.170 -1.812 1.643 1.00 98.56 85 SER A C 1
ATOM 676 O O . SER A 1 85 ? -6.349 -2.583 1.161 1.00 98.56 85 SER A O 1
ATOM 678 N N . MET A 1 86 ? -7.340 -1.702 2.965 1.00 98.69 86 MET A N 1
ATOM 679 C CA . MET A 1 86 ? -6.523 -2.473 3.908 1.00 98.69 86 MET A CA 1
ATOM 680 C C . MET A 1 86 ? -6.670 -3.986 3.697 1.00 98.69 86 MET A C 1
ATOM 682 O O . MET A 1 86 ? -5.669 -4.700 3.683 1.00 98.69 86 MET A O 1
ATOM 686 N N . LYS A 1 87 ? -7.899 -4.486 3.496 1.00 98.81 87 LYS A N 1
ATOM 687 C CA . LYS A 1 87 ? -8.129 -5.925 3.286 1.00 98.81 87 LYS A CA 1
ATOM 688 C C . LYS A 1 87 ? -7.590 -6.427 1.950 1.00 98.81 87 LYS A C 1
ATOM 690 O O . LYS A 1 87 ? -6.982 -7.495 1.925 1.00 98.81 87 LYS A O 1
ATOM 695 N N . ILE A 1 88 ? -7.786 -5.681 0.858 1.00 98.69 88 ILE A N 1
ATOM 696 C CA . ILE A 1 88 ? -7.241 -6.086 -0.448 1.00 98.69 88 ILE A CA 1
ATOM 697 C C . ILE A 1 88 ? -5.709 -6.055 -0.438 1.00 98.69 88 ILE A C 1
ATOM 699 O O . ILE A 1 88 ? -5.100 -6.970 -0.975 1.00 98.69 88 ILE A O 1
ATOM 703 N N . THR A 1 89 ? -5.082 -5.078 0.231 1.00 98.69 89 THR A N 1
ATOM 704 C CA . THR A 1 89 ? -3.619 -4.986 0.339 1.00 98.69 89 THR A CA 1
ATOM 705 C C . THR A 1 89 ? -3.036 -6.146 1.136 1.00 98.69 89 THR A C 1
ATOM 707 O O . THR A 1 89 ? -2.076 -6.755 0.678 1.00 98.69 89 THR A O 1
ATOM 710 N N . LEU A 1 90 ? -3.617 -6.497 2.290 1.00 98.69 90 LEU A N 1
ATOM 711 C CA . LEU A 1 90 ? -3.130 -7.643 3.060 1.00 98.69 90 LEU A CA 1
ATOM 712 C C . LEU A 1 90 ? -3.219 -8.933 2.237 1.00 98.69 90 LEU A C 1
ATOM 714 O O . LEU A 1 90 ? -2.233 -9.652 2.111 1.00 98.69 90 LEU A O 1
ATOM 718 N N . ARG A 1 91 ? -4.374 -9.186 1.610 1.00 98.50 91 ARG A N 1
ATOM 719 C CA . ARG A 1 91 ? -4.554 -10.360 0.751 1.00 98.50 91 ARG A CA 1
ATOM 720 C C . ARG A 1 91 ? -3.565 -10.379 -0.416 1.00 98.50 91 ARG A C 1
ATOM 722 O O . ARG A 1 91 ? -2.991 -11.423 -0.691 1.00 98.50 91 ARG A O 1
ATOM 729 N N . GLN A 1 92 ? -3.352 -9.241 -1.074 1.00 98.44 92 GLN A N 1
ATOM 730 C CA . GLN A 1 92 ? -2.404 -9.114 -2.180 1.00 98.44 92 GLN A CA 1
ATOM 731 C C . GLN A 1 92 ? -0.979 -9.474 -1.743 1.00 98.44 92 GLN A C 1
ATOM 733 O O . GLN A 1 92 ? -0.310 -10.220 -2.448 1.00 98.44 92 GLN A O 1
ATOM 738 N N . ILE A 1 93 ? -0.522 -8.970 -0.590 1.00 98.00 93 ILE A N 1
ATOM 739 C CA . ILE A 1 93 ? 0.819 -9.260 -0.057 1.00 98.00 93 ILE A CA 1
ATOM 740 C C . ILE A 1 93 ? 0.971 -10.757 0.238 1.00 98.00 93 ILE A C 1
ATOM 742 O O . ILE A 1 93 ? 1.978 -11.348 -0.144 1.00 98.00 93 ILE A O 1
ATOM 746 N N . LEU A 1 94 ? -0.036 -11.369 0.870 1.00 97.19 94 LEU A N 1
ATOM 747 C CA . LEU A 1 94 ? -0.017 -12.791 1.220 1.00 97.19 94 LEU A CA 1
ATOM 748 C C . LEU A 1 94 ? -0.059 -13.702 -0.019 1.00 97.19 94 LEU A C 1
ATOM 750 O O . LEU A 1 94 ? 0.695 -14.666 -0.098 1.00 97.19 94 LEU A O 1
ATOM 754 N N . GLU A 1 95 ? -0.904 -13.406 -1.014 1.00 97.06 95 GLU A N 1
ATOM 755 C CA . GLU A 1 95 ? -0.954 -14.196 -2.255 1.00 97.06 95 GLU A CA 1
ATOM 756 C C . GLU A 1 95 ? 0.337 -14.037 -3.081 1.00 97.06 95 GLU A C 1
ATOM 758 O O . GLU A 1 95 ? 0.850 -15.021 -3.621 1.00 97.06 95 GLU A O 1
ATOM 763 N N . ALA A 1 96 ? 0.906 -12.825 -3.126 1.00 97.62 96 ALA A N 1
ATOM 764 C CA . ALA A 1 96 ? 2.091 -12.508 -3.923 1.00 97.62 96 ALA A CA 1
ATOM 765 C C . ALA A 1 96 ? 3.370 -13.237 -3.479 1.00 97.62 96 ALA A C 1
ATOM 767 O O . ALA A 1 96 ? 4.270 -13.395 -4.304 1.00 97.62 96 ALA A O 1
ATOM 768 N N . GLU A 1 97 ? 3.460 -13.708 -2.228 1.00 96.38 97 GLU A N 1
ATOM 769 C CA . GLU A 1 97 ? 4.650 -14.388 -1.682 1.00 96.38 97 GLU A CA 1
ATOM 770 C C . GLU A 1 97 ? 5.122 -15.559 -2.563 1.00 96.38 97 GLU A C 1
ATOM 772 O O . GLU A 1 97 ? 6.318 -15.828 -2.682 1.00 96.38 97 GLU A O 1
ATOM 777 N N . THR A 1 98 ? 4.184 -16.239 -3.226 1.00 96.81 98 THR A N 1
ATOM 778 C CA . THR A 1 98 ? 4.458 -17.435 -4.040 1.00 96.81 98 THR A CA 1
ATOM 779 C C . THR A 1 98 ? 4.353 -17.202 -5.550 1.00 96.81 98 THR A C 1
ATOM 781 O O . THR A 1 98 ? 4.486 -18.146 -6.332 1.00 96.81 98 THR A O 1
ATOM 784 N N . MET A 1 99 ? 4.123 -15.959 -5.980 1.00 97.88 99 MET A N 1
ATOM 785 C CA . MET A 1 99 ? 3.831 -15.604 -7.371 1.00 97.88 99 MET A CA 1
ATOM 786 C C . MET A 1 99 ? 5.071 -15.108 -8.122 1.00 97.88 99 MET A C 1
ATOM 788 O O . MET A 1 99 ? 6.016 -14.570 -7.546 1.00 97.88 99 MET A O 1
ATOM 792 N N . THR A 1 100 ? 5.063 -15.249 -9.450 1.00 98.25 100 THR A N 1
ATOM 793 C CA . THR A 1 100 ? 6.046 -14.554 -10.290 1.00 98.25 100 THR A CA 1
ATOM 794 C C . THR A 1 100 ? 5.672 -13.079 -10.438 1.00 98.25 100 THR A C 1
ATOM 796 O O . THR A 1 100 ? 4.511 -12.707 -10.285 1.00 98.25 100 THR A O 1
ATOM 799 N N . LEU A 1 101 ? 6.629 -12.229 -10.829 1.00 97.94 101 LEU A N 1
ATOM 800 C CA . LEU A 1 101 ? 6.335 -10.823 -11.131 1.00 97.94 101 LEU A CA 1
ATOM 801 C C . LEU A 1 101 ? 5.233 -10.671 -12.196 1.00 97.94 101 LEU A C 1
ATOM 803 O O . LEU A 1 101 ? 4.404 -9.776 -12.085 1.00 97.94 101 LEU A O 1
ATOM 807 N N . GLN A 1 102 ? 5.204 -11.537 -13.216 1.00 98.06 102 GLN A N 1
ATOM 808 C CA . GLN A 1 102 ? 4.165 -11.486 -14.252 1.00 98.06 102 GLN A CA 1
ATOM 809 C C . GLN A 1 102 ? 2.782 -11.779 -13.663 1.00 98.06 102 GLN A C 1
ATOM 811 O O . GLN A 1 102 ? 1.838 -11.042 -13.934 1.00 98.06 102 GLN A O 1
ATOM 816 N N . ASP A 1 103 ? 2.676 -12.797 -12.808 1.00 97.88 103 ASP A N 1
ATOM 817 C CA . ASP A 1 103 ? 1.411 -13.146 -12.159 1.00 97.88 103 ASP A CA 1
ATOM 818 C C . ASP A 1 103 ? 0.950 -12.039 -11.197 1.00 97.88 103 ASP A C 1
ATOM 820 O O . ASP A 1 103 ? -0.237 -11.706 -11.167 1.00 97.88 103 ASP A O 1
ATOM 824 N N . VAL A 1 104 ? 1.879 -11.422 -10.452 1.00 98.38 104 VAL A N 1
ATOM 825 C CA . VAL A 1 104 ? 1.583 -10.267 -9.585 1.00 98.38 104 VAL A CA 1
ATOM 826 C C . VAL A 1 104 ? 1.041 -9.102 -10.407 1.00 98.38 104 VAL A C 1
ATOM 828 O O . VAL A 1 104 ? 0.030 -8.521 -10.028 1.00 98.38 104 VAL A O 1
ATOM 831 N N . LEU A 1 105 ? 1.640 -8.793 -11.560 1.00 98.44 105 LEU A N 1
ATOM 832 C CA . LEU A 1 105 ? 1.154 -7.722 -12.436 1.00 98.44 105 LEU A CA 1
ATOM 833 C C . LEU A 1 105 ? -0.246 -8.014 -12.994 1.00 98.44 105 LEU A C 1
ATOM 835 O O . LEU A 1 105 ? -1.057 -7.098 -13.111 1.00 98.44 105 LEU A O 1
ATOM 839 N N . VAL A 1 106 ? -0.561 -9.274 -13.312 1.00 98.25 106 VAL A N 1
ATOM 840 C CA . VAL A 1 106 ? -1.919 -9.675 -13.724 1.00 98.25 106 VAL A CA 1
ATOM 841 C C . VAL A 1 106 ? -2.915 -9.501 -12.571 1.00 98.25 106 VAL A C 1
ATOM 843 O O . VAL A 1 106 ? -3.997 -8.946 -12.775 1.00 98.25 106 VAL A O 1
ATOM 846 N N . MET A 1 107 ? -2.554 -9.915 -11.353 1.00 98.44 107 MET A N 1
ATOM 847 C CA . MET A 1 107 ? -3.367 -9.694 -10.151 1.00 98.44 107 MET A CA 1
ATOM 848 C C . MET A 1 107 ? -3.589 -8.195 -9.892 1.00 98.44 107 MET A C 1
ATOM 850 O O . MET A 1 107 ? -4.729 -7.756 -9.756 1.00 98.44 107 MET A O 1
ATOM 854 N N . GLU A 1 108 ? -2.524 -7.394 -9.881 1.00 98.44 108 GLU A N 1
ATOM 855 C CA . GLU A 1 108 ? -2.580 -5.943 -9.675 1.00 98.44 108 GLU A CA 1
ATOM 856 C C . GLU A 1 108 ? -3.394 -5.232 -10.747 1.00 98.44 108 GLU A C 1
ATOM 858 O O . GLU A 1 108 ? -4.125 -4.285 -10.450 1.00 98.44 108 GLU A O 1
ATOM 863 N N . TYR A 1 109 ? -3.324 -5.706 -11.991 1.00 98.50 109 TYR A N 1
ATOM 864 C CA . TYR A 1 109 ? -4.144 -5.167 -13.059 1.00 98.50 109 TYR A CA 1
ATOM 865 C C . TYR A 1 109 ? -5.632 -5.334 -12.743 1.00 98.50 109 TYR A C 1
ATOM 867 O O . TYR A 1 109 ? -6.362 -4.342 -12.783 1.00 98.50 109 TYR A O 1
ATOM 875 N N . ARG A 1 110 ? -6.076 -6.527 -12.326 1.00 98.50 110 ARG A N 1
ATOM 876 C CA . ARG A 1 110 ? -7.465 -6.758 -11.880 1.00 98.50 110 ARG A CA 1
ATOM 877 C C . ARG A 1 110 ? -7.842 -5.845 -10.719 1.00 98.50 110 ARG A C 1
ATOM 879 O O . ARG A 1 110 ? -8.842 -5.134 -10.817 1.00 98.50 110 ARG A O 1
ATOM 886 N N . LEU A 1 111 ? -7.007 -5.794 -9.676 1.00 98.56 111 LEU A N 1
ATOM 887 C CA . LEU A 1 111 ? -7.226 -4.926 -8.515 1.00 98.56 111 LEU A CA 1
ATOM 888 C C . LEU A 1 111 ? -7.403 -3.466 -8.941 1.00 98.56 111 LEU A C 1
ATOM 890 O O . LEU A 1 111 ? -8.323 -2.803 -8.468 1.00 98.56 111 LEU A O 1
ATOM 894 N N . SER A 1 112 ? -6.574 -2.975 -9.867 1.00 98.19 112 SER A N 1
ATOM 895 C CA . SER A 1 112 ? -6.650 -1.598 -10.363 1.00 98.19 112 SER A CA 1
ATOM 896 C C . SER A 1 112 ? -7.966 -1.313 -11.089 1.00 98.19 112 SER A C 1
ATOM 898 O O . SER A 1 112 ? -8.576 -0.272 -10.844 1.00 98.19 112 SER A O 1
ATOM 900 N N . GLN A 1 113 ? -8.431 -2.240 -11.938 1.00 98.25 113 GLN A N 1
ATOM 901 C CA . GLN A 1 113 ? -9.675 -2.086 -12.694 1.00 98.25 113 GLN A CA 1
ATOM 902 C C . GLN A 1 113 ? -10.888 -2.085 -11.760 1.00 98.25 113 GLN A C 1
ATOM 904 O O . GLN A 1 113 ? -11.745 -1.213 -11.869 1.00 98.25 113 GLN A O 1
ATOM 909 N N . HIS A 1 114 ? -10.929 -2.995 -10.788 1.00 98.44 114 HIS A N 1
ATOM 910 C CA . HIS A 1 114 ? -12.012 -3.036 -9.804 1.00 98.44 114 HIS A CA 1
ATOM 911 C C . HIS A 1 114 ? -11.964 -1.839 -8.840 1.00 98.44 114 HIS A C 1
ATOM 913 O O . HIS A 1 114 ? -13.005 -1.294 -8.485 1.00 98.44 114 HIS A O 1
ATOM 919 N N . CYS A 1 115 ? -10.775 -1.340 -8.473 1.00 98.12 115 CYS A N 1
ATOM 920 C CA . CYS A 1 115 ? -10.636 -0.110 -7.679 1.00 98.12 115 CYS A CA 1
ATOM 921 C C . CYS A 1 115 ? -11.251 1.109 -8.363 1.00 98.12 115 CYS A C 1
ATOM 923 O O . CYS A 1 115 ? -11.928 1.883 -7.691 1.00 98.12 115 CYS A O 1
ATOM 925 N N . VAL A 1 116 ? -11.038 1.282 -9.671 1.00 96.94 116 VAL A N 1
ATOM 926 C CA . VAL A 1 116 ? -11.636 2.408 -10.405 1.00 96.94 116 VAL A CA 1
ATOM 927 C C . VAL A 1 116 ? -13.128 2.219 -10.682 1.00 96.94 116 VAL A C 1
ATOM 929 O O . VAL A 1 116 ? -13.800 3.188 -11.002 1.00 96.94 116 VAL A O 1
ATOM 932 N N . GLU A 1 117 ? -13.665 1.006 -10.565 1.00 96.44 117 GLU A N 1
ATOM 933 C CA . GLU A 1 117 ? -15.107 0.751 -10.679 1.00 96.44 117 GLU A CA 1
ATOM 934 C C . GLU A 1 117 ? -15.850 0.964 -9.340 1.00 96.44 117 GLU A C 1
ATOM 936 O O . GLU A 1 117 ? -17.070 1.138 -9.333 1.00 96.44 117 GLU A O 1
ATOM 941 N N . ASP A 1 118 ? -15.131 1.003 -8.212 1.00 96.81 118 ASP A N 1
ATOM 942 C CA . ASP A 1 118 ? -15.700 1.128 -6.866 1.00 96.81 118 ASP A CA 1
ATOM 943 C C . ASP A 1 118 ? -15.589 2.551 -6.276 1.00 96.81 118 ASP A C 1
ATOM 945 O O . ASP A 1 118 ? -14.922 3.450 -6.785 1.00 96.81 118 ASP A O 1
ATOM 949 N N . HIS A 1 119 ? -16.266 2.760 -5.152 1.00 97.69 119 HIS A N 1
ATOM 950 C CA . HIS A 1 119 ? -16.445 4.040 -4.478 1.00 97.69 119 HIS A CA 1
ATOM 951 C C . HIS A 1 119 ? -15.149 4.645 -3.904 1.00 97.69 119 HIS A C 1
ATOM 953 O O . HIS A 1 119 ? -14.868 5.830 -4.105 1.00 97.69 119 HIS A O 1
ATOM 959 N N . ASP A 1 120 ? -14.381 3.855 -3.146 1.00 98.06 120 ASP A N 1
ATOM 960 C CA . ASP A 1 120 ? -13.338 4.384 -2.253 1.00 98.06 120 ASP A CA 1
ATOM 961 C C . ASP A 1 120 ? -12.172 5.036 -3.004 1.00 98.06 120 ASP A C 1
ATOM 963 O O . ASP A 1 120 ? -11.559 5.966 -2.485 1.00 98.06 120 ASP A O 1
ATOM 967 N N . PHE A 1 121 ? -11.897 4.623 -4.244 1.00 97.75 121 PHE A N 1
ATOM 968 C CA . PHE A 1 121 ? -10.870 5.270 -5.058 1.00 97.75 121 PHE A CA 1
ATOM 969 C C . PHE A 1 121 ? -11.210 6.744 -5.320 1.00 97.75 121 PHE A C 1
ATOM 971 O O . PHE A 1 121 ? -10.412 7.636 -5.023 1.00 97.75 12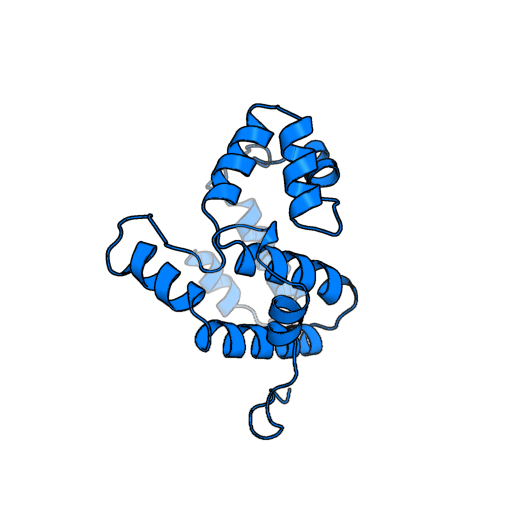1 PHE A O 1
ATOM 978 N N . TYR A 1 122 ? -12.421 7.019 -5.812 1.00 97.94 122 TYR A N 1
ATOM 979 C CA . TYR A 1 122 ? -12.871 8.383 -6.092 1.00 97.94 122 TYR A CA 1
ATOM 980 C C . TYR A 1 122 ? -12.997 9.222 -4.823 1.00 97.94 122 TYR A C 1
ATOM 982 O O . TYR A 1 122 ? -12.592 10.385 -4.817 1.00 97.94 122 TYR A O 1
ATOM 990 N N . GLU A 1 123 ? -13.522 8.639 -3.745 1.00 98.38 123 GLU A N 1
ATOM 991 C CA . GLU A 1 123 ? -13.655 9.338 -2.467 1.00 98.38 123 GLU A CA 1
ATOM 992 C C . GLU A 1 123 ? -12.291 9.699 -1.868 1.00 98.38 123 GLU A C 1
ATOM 994 O O . GLU A 1 123 ? -12.110 10.807 -1.360 1.00 98.38 123 GLU A O 1
ATOM 999 N N . GLY A 1 124 ? -11.304 8.810 -1.982 1.00 97.62 124 GLY A N 1
ATOM 1000 C CA . GLY A 1 124 ? -9.939 9.083 -1.544 1.00 97.62 124 GLY A CA 1
ATOM 1001 C C . GLY A 1 124 ? -9.298 10.212 -2.346 1.00 97.62 124 GLY A C 1
ATOM 1002 O O . GLY A 1 124 ? -8.739 11.144 -1.765 1.00 97.62 124 GLY A O 1
ATOM 1003 N N . VAL A 1 125 ? -9.441 10.187 -3.676 1.00 98.00 125 VAL A N 1
ATOM 1004 C CA . VAL A 1 125 ? -8.978 11.275 -4.554 1.00 98.00 125 VAL A CA 1
ATOM 1005 C C . VAL A 1 125 ? -9.653 12.595 -4.184 1.00 98.00 125 VAL A C 1
ATOM 1007 O O . VAL A 1 125 ? -8.973 13.617 -4.055 1.00 98.00 125 VAL A O 1
ATOM 1010 N N . ARG A 1 126 ? -10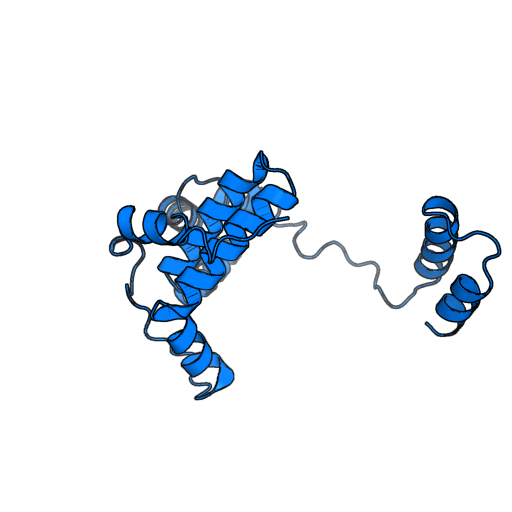.972 12.583 -3.962 1.00 98.50 126 ARG A N 1
ATOM 1011 C CA . ARG A 1 126 ? -11.721 13.767 -3.536 1.00 98.50 126 ARG A CA 1
ATOM 1012 C C . ARG A 1 126 ? -11.159 14.324 -2.227 1.00 98.50 126 ARG A C 1
ATOM 1014 O O . ARG A 1 126 ? -10.746 15.482 -2.193 1.00 98.50 126 ARG A O 1
ATOM 1021 N N . ALA A 1 127 ? -11.101 13.505 -1.180 1.00 98.00 127 ALA A N 1
ATOM 1022 C CA . ALA A 1 127 ? -10.724 13.927 0.166 1.00 98.00 127 ALA A CA 1
ATOM 1023 C C . ALA A 1 127 ? -9.273 14.426 0.270 1.00 98.00 127 ALA A C 1
ATOM 1025 O O . ALA A 1 127 ? -8.992 15.364 1.017 1.00 98.00 127 ALA A O 1
ATOM 1026 N N . LEU A 1 128 ? -8.337 13.818 -0.470 1.00 97.31 128 LEU A N 1
ATOM 1027 C CA . LEU A 1 128 ? -6.908 14.137 -0.357 1.00 97.31 128 LEU A CA 1
ATOM 1028 C C . LEU A 1 128 ? -6.426 15.162 -1.388 1.00 97.31 128 LEU A C 1
ATOM 1030 O O . LEU A 1 128 ? -5.556 15.972 -1.066 1.00 97.31 128 LEU A O 1
ATOM 1034 N N . LEU A 1 129 ? -6.945 15.131 -2.619 1.00 97.81 129 LEU A N 1
ATOM 1035 C CA . LEU A 1 129 ? -6.385 15.904 -3.734 1.00 97.81 129 LEU A CA 1
ATOM 1036 C C . LEU A 1 129 ? -7.311 17.013 -4.239 1.00 97.81 129 LEU A C 1
ATOM 1038 O O . LEU A 1 129 ? -6.806 18.072 -4.623 1.00 97.81 129 LEU A O 1
ATOM 1042 N N . VAL A 1 130 ? -8.630 16.796 -4.227 1.00 97.50 130 VAL A N 1
ATOM 1043 C CA . VAL A 1 130 ? -9.610 17.768 -4.746 1.00 97.50 130 VAL A CA 1
ATOM 1044 C C . VAL A 1 130 ? -10.034 18.745 -3.653 1.00 97.50 130 VAL A C 1
ATOM 1046 O O . VAL A 1 130 ? -9.670 19.918 -3.703 1.00 97.50 130 VAL A O 1
ATOM 1049 N N . ASP A 1 131 ? -10.744 18.247 -2.643 1.00 98.06 131 ASP A N 1
ATOM 1050 C CA . ASP A 1 131 ? -11.287 19.054 -1.549 1.00 98.06 131 ASP A CA 1
ATOM 1051 C C . ASP A 1 131 ? -10.252 19.259 -0.437 1.00 98.06 131 ASP A C 1
ATOM 1053 O O . ASP A 1 131 ? -10.291 20.268 0.267 1.00 98.06 131 ASP A O 1
ATOM 1057 N N . LYS A 1 132 ? -9.290 18.330 -0.316 1.00 97.12 132 LYS A N 1
ATOM 1058 C CA . LYS A 1 132 ? -8.185 18.370 0.662 1.00 97.12 132 LYS A CA 1
ATOM 1059 C C . LYS A 1 132 ? -8.667 18.486 2.112 1.00 97.12 132 LYS A C 1
ATOM 1061 O O . LYS A 1 132 ? -8.001 19.098 2.947 1.00 97.12 132 LYS A O 1
ATOM 1066 N N . ASP A 1 133 ? -9.824 17.904 2.409 1.00 97.19 133 ASP A N 1
ATOM 1067 C CA . ASP A 1 133 ? -10.429 17.916 3.740 1.00 97.19 133 ASP A CA 1
ATOM 1068 C C . ASP A 1 133 ? -9.838 16.856 4.680 1.00 97.19 133 ASP A C 1
ATOM 1070 O O . ASP A 1 133 ? -10.065 16.923 5.887 1.00 97.19 133 ASP A O 1
ATOM 1074 N N . GLN A 1 134 ? -9.077 15.892 4.141 1.00 94.31 134 GLN A N 1
ATOM 1075 C CA . GLN A 1 134 ? -8.547 14.738 4.879 1.00 94.31 134 GLN A CA 1
ATOM 1076 C C . GLN A 1 134 ? -9.642 13.962 5.639 1.00 94.31 134 GLN A C 1
ATOM 1078 O O . GLN A 1 134 ? -9.373 13.321 6.655 1.00 94.31 134 GLN A O 1
ATOM 1083 N N . SER A 1 135 ? -10.884 14.016 5.148 1.00 96.56 135 SER A N 1
ATOM 1084 C CA . SER A 1 135 ? -12.064 13.402 5.759 1.00 96.56 135 SER A CA 1
ATOM 1085 C C . SER A 1 135 ? -12.806 12.514 4.753 1.00 96.56 135 SER A C 1
ATOM 1087 O O . SER A 1 135 ? -13.951 12.794 4.381 1.00 96.56 135 SER A O 1
ATOM 1089 N N . PRO A 1 136 ? -12.157 11.436 4.280 1.00 97.62 136 PRO A N 1
ATOM 1090 C CA . PRO A 1 136 ? -12.787 10.503 3.365 1.00 97.62 136 PRO A CA 1
ATOM 1091 C C . PRO A 1 136 ? -13.919 9.724 4.046 1.00 97.62 136 PRO A C 1
ATOM 1093 O O . PRO A 1 136 ? -13.811 9.275 5.188 1.00 97.62 136 PRO A O 1
ATOM 1096 N N . LYS A 1 137 ? -15.016 9.534 3.321 1.00 98.25 137 LYS A N 1
ATOM 1097 C CA . LYS A 1 137 ? -16.207 8.794 3.747 1.00 98.25 137 LYS A CA 1
ATOM 1098 C C . LYS A 1 137 ? -16.206 7.394 3.154 1.00 98.25 137 LYS A C 1
ATOM 1100 O O . LYS A 1 137 ? -16.996 7.098 2.265 1.00 98.25 137 LYS A O 1
ATOM 1105 N N . TRP A 1 138 ? -15.324 6.538 3.652 1.00 98.50 138 TRP A N 1
ATOM 1106 C CA . TRP A 1 138 ? -15.166 5.175 3.144 1.00 98.50 138 TRP A CA 1
ATOM 1107 C C . TRP A 1 138 ? -16.460 4.359 3.169 1.00 98.50 138 TRP A C 1
ATOM 1109 O O . TRP A 1 138 ? -17.266 4.457 4.103 1.00 98.50 138 TRP A O 1
ATOM 1119 N N . ASN A 1 139 ? -16.637 3.516 2.153 1.00 97.19 139 ASN A N 1
ATOM 1120 C CA . ASN A 1 139 ? -17.778 2.629 2.023 1.00 97.19 139 ASN A CA 1
ATOM 1121 C C . ASN A 1 139 ? -17.340 1.210 1.602 1.00 97.19 139 ASN A C 1
ATOM 1123 O O . ASN A 1 139 ? -17.049 0.980 0.427 1.00 97.19 139 ASN A O 1
ATOM 1127 N N . PRO A 1 140 ? -17.384 0.221 2.515 1.00 98.00 140 PRO A N 1
ATOM 1128 C CA . PRO A 1 140 ? -17.862 0.309 3.897 1.00 98.00 140 PRO A CA 1
ATOM 1129 C C . PRO A 1 140 ? -16.952 1.098 4.852 1.00 98.00 140 PRO A C 1
ATOM 1131 O O . PRO A 1 140 ? -15.735 1.090 4.726 1.00 98.00 140 PRO A O 1
ATOM 1134 N N . ALA A 1 141 ? -17.556 1.721 5.870 1.00 97.50 141 ALA A N 1
ATOM 1135 C CA . ALA A 1 141 ? -16.843 2.577 6.826 1.00 97.50 141 ALA A CA 1
ATOM 1136 C C . ALA A 1 141 ? -16.049 1.827 7.915 1.00 97.50 141 ALA A C 1
ATOM 1138 O O . ALA A 1 141 ? -15.288 2.453 8.646 1.00 97.50 141 ALA A O 1
ATOM 1139 N N . THR A 1 142 ? -16.242 0.513 8.078 1.00 97.69 142 THR A N 1
ATOM 1140 C CA . THR A 1 142 ? -15.534 -0.288 9.095 1.00 97.69 142 THR A CA 1
ATOM 1141 C C . THR A 1 142 ? -15.096 -1.636 8.528 1.00 97.69 142 THR A C 1
ATOM 1143 O O . THR A 1 142 ? -15.708 -2.134 7.579 1.00 97.69 142 THR A O 1
ATOM 1146 N N . LEU A 1 143 ? -14.055 -2.233 9.119 1.00 97.94 143 LEU A N 1
ATOM 1147 C CA . LEU A 1 143 ? -13.481 -3.515 8.685 1.00 97.94 143 LEU A CA 1
ATOM 1148 C C . LEU A 1 143 ? -14.518 -4.642 8.684 1.00 97.94 143 LEU A C 1
ATOM 1150 O O . LEU A 1 143 ? -14.619 -5.390 7.714 1.00 97.94 143 LEU A O 1
ATOM 1154 N N . GLU A 1 144 ? -15.362 -4.695 9.712 1.00 97.44 144 GLU A N 1
ATOM 1155 C CA . GLU A 1 144 ? -16.364 -5.747 9.913 1.00 97.44 144 GLU A CA 1
ATOM 1156 C C . GLU A 1 144 ? -17.443 -5.741 8.824 1.00 97.44 144 GLU A C 1
ATOM 1158 O O . GLU A 1 144 ? -18.097 -6.752 8.577 1.00 97.44 144 GLU A O 1
ATOM 1163 N N . LYS A 1 145 ? -17.649 -4.592 8.167 1.00 98.12 145 LYS A N 1
ATOM 1164 C CA . LYS A 1 145 ? -18.617 -4.448 7.076 1.00 98.12 145 LYS A CA 1
ATOM 1165 C C . LYS A 1 145 ? -18.035 -4.805 5.711 1.00 98.12 145 LYS A C 1
ATOM 1167 O O . LYS A 1 145 ? -18.799 -4.952 4.759 1.00 98.12 145 LYS A O 1
ATOM 1172 N N . VAL A 1 146 ? -16.714 -4.937 5.592 1.00 98.50 146 VAL A N 1
ATOM 1173 C CA . VAL A 1 146 ? -16.076 -5.409 4.361 1.00 98.50 146 VAL A CA 1
ATOM 1174 C C . VAL A 1 146 ? -16.195 -6.926 4.323 1.00 98.50 146 VAL A C 1
ATOM 1176 O O . VAL A 1 146 ? -15.501 -7.637 5.055 1.00 98.50 146 VAL A O 1
ATOM 1179 N N . THR A 1 147 ? -17.105 -7.412 3.484 1.00 98.19 147 THR A N 1
ATOM 1180 C CA . THR A 1 147 ? -17.384 -8.842 3.356 1.00 98.19 147 THR A CA 1
ATOM 1181 C C . THR A 1 147 ? -16.288 -9.554 2.560 1.00 98.19 147 THR A C 1
ATOM 1183 O O . THR A 1 147 ? -15.701 -8.947 1.658 1.00 98.19 147 THR A O 1
ATOM 1186 N N . PRO A 1 148 ? -16.048 -10.854 2.814 1.00 98.00 148 PRO A N 1
ATOM 1187 C CA . PRO A 1 148 ? -15.151 -11.658 1.986 1.00 98.00 148 PRO A CA 1
ATOM 1188 C C . PRO A 1 148 ? -15.523 -11.599 0.503 1.00 98.00 148 PRO A C 1
ATOM 1190 O O . PRO A 1 148 ? -14.652 -11.408 -0.328 1.00 98.00 148 PRO A O 1
ATOM 1193 N N . GLN A 1 149 ? -16.819 -11.613 0.175 1.00 98.50 149 GLN A N 1
ATOM 1194 C CA . GLN A 1 149 ? -17.296 -11.550 -1.211 1.00 98.50 149 GLN A CA 1
ATOM 1195 C C . GLN A 1 149 ? -16.933 -10.231 -1.903 1.00 98.50 149 GLN A C 1
ATOM 1197 O O . GLN A 1 149 ? -16.658 -10.227 -3.100 1.00 98.50 149 GLN A O 1
ATOM 1202 N N . LYS A 1 150 ? -16.931 -9.108 -1.167 1.00 98.25 150 LYS A N 1
ATOM 1203 C CA . LYS A 1 150 ? -16.467 -7.827 -1.712 1.00 98.25 150 LYS A CA 1
ATOM 1204 C C . LYS A 1 150 ? -14.974 -7.897 -2.013 1.00 98.25 150 LYS A C 1
ATOM 1206 O O . LYS A 1 150 ? -14.572 -7.453 -3.076 1.00 98.25 150 LYS A O 1
ATOM 1211 N N . VAL A 1 151 ? -14.174 -8.472 -1.111 1.00 98.62 151 VAL A N 1
ATOM 1212 C CA . VAL A 1 151 ? -12.736 -8.674 -1.343 1.00 98.62 151 VAL A CA 1
ATOM 1213 C C . VAL A 1 151 ? -12.518 -9.609 -2.534 1.00 98.62 151 VAL A C 1
ATOM 1215 O O . VAL A 1 151 ? -11.784 -9.244 -3.437 1.00 98.62 151 VAL A O 1
ATOM 1218 N N . ASP A 1 152 ? -13.198 -10.755 -2.600 1.00 98.62 152 ASP A N 1
ATOM 1219 C CA . ASP A 1 152 ? -13.105 -11.716 -3.710 1.00 98.62 152 ASP A CA 1
ATOM 1220 C C . ASP A 1 152 ? -13.408 -11.079 -5.068 1.00 98.62 152 ASP A C 1
ATOM 1222 O O . ASP A 1 152 ? -12.748 -11.387 -6.059 1.00 98.62 152 ASP A O 1
ATOM 1226 N N . TRP A 1 153 ? -14.377 -10.162 -5.117 1.00 98.56 153 TRP A N 1
ATOM 1227 C CA . TRP A 1 153 ? -14.716 -9.438 -6.337 1.00 98.56 153 TRP A CA 1
ATOM 1228 C C . TRP A 1 153 ? -13.527 -8.638 -6.894 1.00 98.56 153 TRP A C 1
ATOM 1230 O O . TRP A 1 153 ? -13.285 -8.708 -8.096 1.00 98.56 153 TRP A O 1
ATOM 1240 N N . TYR A 1 154 ? -12.715 -7.994 -6.047 1.00 98.62 154 TYR A N 1
ATOM 1241 C CA . TYR A 1 154 ? -11.511 -7.276 -6.496 1.00 98.62 154 TYR A CA 1
ATOM 1242 C C . TYR A 1 154 ? -10.467 -8.183 -7.160 1.00 98.62 154 TYR A C 1
ATOM 1244 O O . TYR A 1 154 ? -9.721 -7.731 -8.024 1.00 98.62 154 TYR A O 1
ATOM 1252 N N . PHE A 1 155 ? -10.404 -9.457 -6.772 1.00 98.56 155 PHE A N 1
ATOM 1253 C CA . PHE A 1 155 ? -9.467 -10.435 -7.336 1.00 98.56 155 PHE A CA 1
ATOM 1254 C C . PHE A 1 155 ? -10.086 -11.232 -8.493 1.00 98.56 155 PHE A C 1
ATOM 1256 O O . PHE A 1 155 ? -9.413 -12.056 -9.119 1.00 98.56 155 PHE A O 1
ATOM 1263 N N . SER A 1 156 ? -11.371 -11.009 -8.785 1.00 98.19 156 SER A N 1
ATOM 1264 C CA . SER A 1 156 ? -12.085 -11.761 -9.808 1.00 98.19 156 SER A CA 1
ATOM 1265 C C . SER A 1 156 ? -11.553 -11.451 -11.215 1.00 98.19 156 SER A C 1
ATOM 1267 O O . SER A 1 156 ? -11.155 -10.310 -11.488 1.00 98.19 156 SER A O 1
ATOM 1269 N N . PRO A 1 157 ? -11.539 -12.448 -12.122 1.00 97.69 157 PRO A N 1
ATOM 1270 C CA . PRO A 1 157 ? -11.125 -12.238 -13.500 1.00 97.69 157 PRO A CA 1
ATOM 1271 C C . PRO A 1 157 ? -11.948 -11.153 -14.192 1.00 97.69 157 PRO A C 1
ATOM 1273 O O . PRO A 1 157 ? -13.155 -11.024 -13.974 1.00 97.69 157 PRO A O 1
ATOM 1276 N N . LEU A 1 158 ? -11.291 -10.413 -15.075 1.00 97.38 158 LEU A N 1
ATOM 1277 C CA . LEU A 1 158 ? -11.957 -9.490 -15.986 1.00 97.38 158 LEU A CA 1
ATOM 1278 C C . LEU A 1 158 ? -12.512 -10.263 -17.198 1.00 97.38 158 LEU A C 1
ATOM 1280 O O . LEU A 1 158 ? -12.130 -11.415 -17.428 1.00 97.38 158 LEU A O 1
ATOM 1284 N N . PRO A 1 159 ? -13.401 -9.655 -18.007 1.00 96.50 159 PRO A N 1
ATOM 1285 C CA . PRO A 1 159 ? -13.728 -10.191 -19.327 1.00 96.50 159 PRO A CA 1
ATOM 1286 C C . PRO A 1 159 ? -12.455 -10.486 -20.132 1.00 96.50 159 PRO A C 1
ATOM 1288 O O . PRO A 1 159 ? -11.479 -9.743 -20.032 1.00 96.50 159 PRO A O 1
ATOM 1291 N N . GLU A 1 160 ? -12.452 -11.549 -20.937 1.00 94.44 160 GLU A N 1
ATOM 1292 C CA . GLU A 1 160 ? -11.248 -12.043 -21.629 1.00 94.44 160 GLU A CA 1
ATOM 1293 C C . GLU A 1 160 ? -10.585 -10.976 -22.520 1.00 94.44 160 GLU A C 1
ATOM 1295 O O . GLU A 1 160 ? -9.361 -10.931 -22.671 1.00 94.44 160 GLU A O 1
ATOM 1300 N N . GLU A 1 161 ? -11.395 -10.094 -23.098 1.00 95.69 161 GLU A N 1
ATOM 1301 C CA . GLU A 1 161 ? -10.970 -8.957 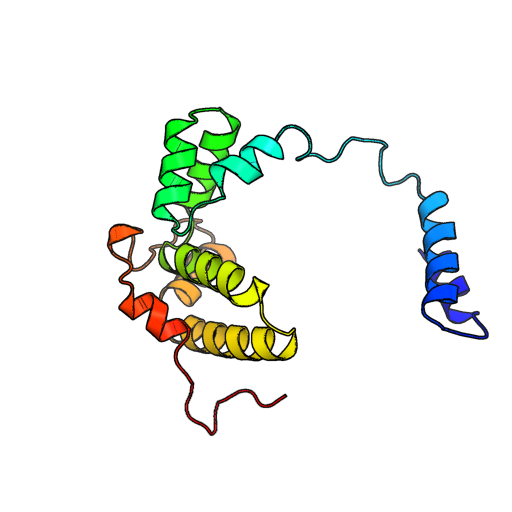-23.908 1.00 95.69 161 GLU A CA 1
ATOM 1302 C C . GLU A 1 161 ? -10.332 -7.815 -23.100 1.00 95.69 161 GLU A C 1
ATOM 1304 O O . GLU A 1 161 ? -9.632 -6.982 -23.675 1.00 95.69 161 GLU A O 1
ATOM 1309 N N . ARG A 1 162 ? -10.573 -7.772 -21.785 1.00 94.56 162 ARG A N 1
ATOM 1310 C CA . ARG A 1 162 ? -10.014 -6.797 -20.839 1.00 94.56 162 ARG A CA 1
ATOM 1311 C C . ARG A 1 162 ? -8.890 -7.377 -19.985 1.00 94.56 162 ARG A C 1
ATOM 1313 O O . ARG A 1 162 ? -8.257 -6.603 -19.284 1.00 94.56 162 ARG A O 1
ATOM 1320 N N . GLU A 1 163 ? -8.639 -8.683 -20.007 1.00 95.94 163 GLU A N 1
ATOM 1321 C CA . GLU A 1 163 ? -7.566 -9.276 -19.204 1.00 95.94 163 GLU A CA 1
ATOM 1322 C C . GLU A 1 163 ? -6.170 -8.866 -19.679 1.00 95.94 163 GLU A C 1
ATOM 1324 O O . GLU A 1 163 ? -5.900 -8.777 -20.883 1.00 95.94 163 GLU 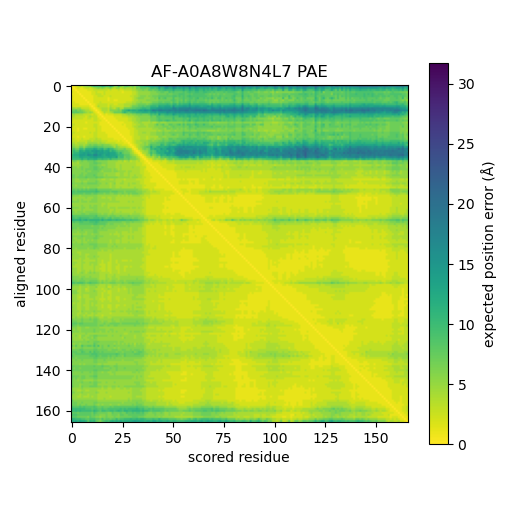A O 1
ATOM 1329 N N . LEU A 1 164 ? -5.262 -8.660 -18.719 1.00 96.00 164 LEU A N 1
ATOM 1330 C CA . LEU A 1 164 ? -3.867 -8.361 -19.024 1.00 96.00 164 LEU A CA 1
ATOM 1331 C C . LEU A 1 164 ? -3.171 -9.617 -19.556 1.00 96.00 164 LEU A C 1
ATOM 1333 O O . LEU A 1 164 ? -3.217 -10.683 -18.945 1.00 96.00 164 LEU A O 1
ATOM 1337 N N . LYS A 1 165 ? -2.494 -9.470 -20.696 1.00 92.94 165 LYS A N 1
ATOM 1338 C CA . LYS A 1 165 ? -1.711 -10.527 -21.344 1.00 92.94 165 LYS A CA 1
ATOM 1339 C C . LYS A 1 165 ? -0.259 -10.060 -21.410 1.00 92.94 165 LYS A C 1
ATOM 1341 O O . LYS A 1 165 ? 0.021 -9.084 -22.108 1.00 92.94 165 LYS A O 1
ATOM 1346 N N . LEU A 1 166 ? 0.613 -10.717 -20.644 1.00 89.38 166 LEU A N 1
ATOM 1347 C CA . LEU A 1 166 ? 2.057 -10.455 -20.575 1.00 89.38 166 LEU A CA 1
ATOM 1348 C C . LEU A 1 166 ? 2.854 -11.520 -21.331 1.00 89.38 166 LEU A C 1
ATOM 1350 O O . LEU A 1 166 ? 2.375 -12.674 -21.399 1.00 89.38 166 LEU A O 1
#

Mean predicted aligned error: 4.56 Å

Secondary structure (DSSP, 8-state):
-HHHHHHHHT-S---HHHHHHHHHHHHHT--SS-S---TTGGGHHHHHHHH--SSHHHHHHHHHHH--HHHHHHHHHHHTS-HHHHHHHHHHHHHHTT--HHHHHHHHHHHHHHHHHSHHHHHHHIIIIIS--S----SS-SGGGS-HHHHHHHHSPPPTTTS---

pLDDT: mean 95.42, std 4.62, range [75.12, 98.81]

Solvent-accessible surface area (backbone atoms only — not comparable to full-atom values): 9859 Å² total; per-residue (Å²): 107,72,67,56,54,53,52,63,73,67,51,92,62,86,45,72,66,58,48,46,53,56,52,50,56,55,55,76,68,55,74,84,67,70,101,63,78,65,90,55,64,94,41,46,73,56,47,58,64,34,60,72,41,98,41,63,68,48,23,54,46,42,30,60,72,66,60,41,76,66,36,50,52,52,49,58,55,57,72,74,50,49,35,56,57,52,48,48,50,52,51,49,57,65,62,44,76,81,49,52,74,68,57,43,51,44,50,50,48,33,36,52,56,43,40,73,74,42,65,48,52,58,40,46,46,36,17,62,70,69,72,55,70,77,66,59,80,41,75,47,77,41,59,88,66,51,45,70,68,62,52,50,56,33,71,41,84,60,61,82,91,70,48,78,83,132

InterPro domains:
  IPR029045 ClpP/crotonase-like domain superfamily [SSF52096] (47-138)
  IPR032259 Enoyl-CoA hydratase/isomerase, HIBYL-CoA-H type [PTHR43176] (1-163)
  IPR045004 Enoyl-CoA hydratase/isomerase domain [PF16113] (2-155)

Nearest PDB structures (foldseek):
  3bpt-assembly1_A  TM=9.649E-01  e=6.423E-12  Homo sapiens
  4hdt-assembly1_A  TM=8.928E-01  e=2.991E-06  Mycolicibacterium thermoresistibile ATCC 19527
  4j2u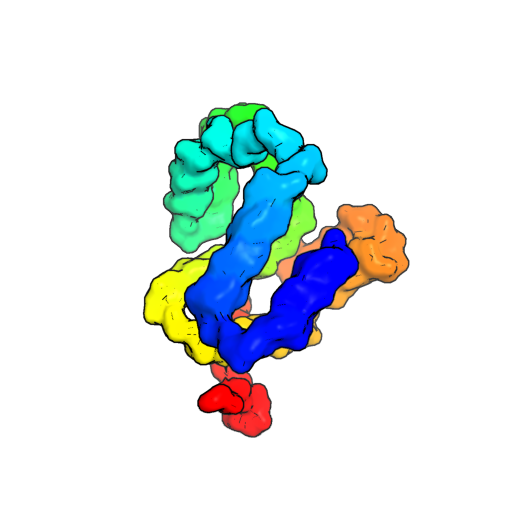-assembly2_B  TM=8.059E-01  e=9.432E-06  Cereibacter sphaeroides 2.4.1
  3ju1-assembly2_B  TM=8.565E-01  e=2.278E-04  Shewanella oneidensis MR-1
  6z1p-assembly1_BI  TM=6.804E-01  e=5.503E-03  Tetrahymena thermophila SB210

Foldseek 3Di:
DVVLVVVCVPDPDPDPVVNVVSVVVVVVVDPPDPPDPDPCVVCPVVCCVLVPDLAPVSSLVSLVVVPDPVSVVVNVVVLLDALLVRGLVSVLVVVCVPDDPVVSVQQVLLLVVVLVVDDQNVQVCCCCPN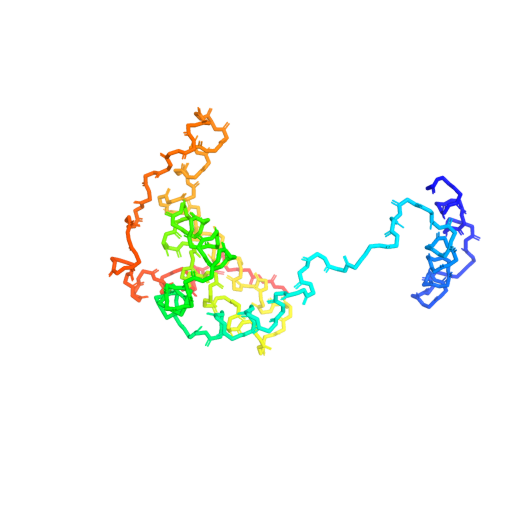VVVSRGDHVVNDNVPCDPVNSVNSRDDDPPVSGDDD

Sequence (166 aa):
LADLEKSLLAMENARAHDIGEVLYKYQSMSTDIPDTDFVLEPHIEEIDRLFNGDTVEEIVHNLKMEGSEWAKKQLDTLSKMSPTSMKITLRQILEAETMTLQDVLVMEYRLSQHCVEDHDFYEGVRALLVDKDQSPKWNPATLEKVTPQKVDWYFSPLPEERELKL